P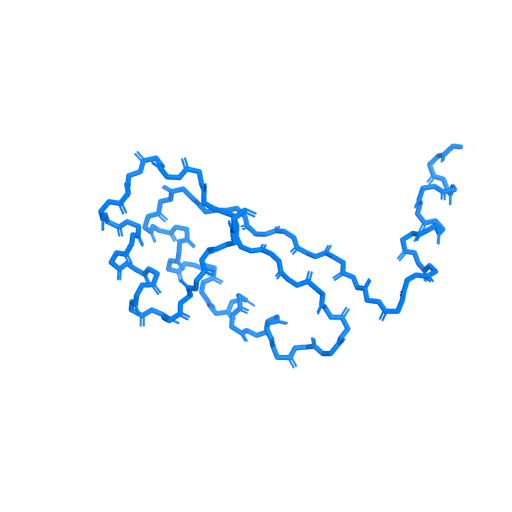rotein AF-A0A7C4JS33-F1 (afdb_monomer_lite)

pLDDT: mean 85.19, std 14.94, range [50.16, 98.0]

InterPro domains:
  IPR029767 UDP-N-acetylglucosamine 2-epimerase WecB-like [PTHR43174] (13-67)

Sequence (70 aa):
MIGKIFKGLLDKDKLDIFVFLGTRPEVIKMAPVILRLKNETWVELKVISTAQHRELLDQMLDVFGIKVDE

Structure (mmCIF, N/CA/C/O backbone):
data_AF-A0A7C4JS33-F1
#
_entry.id   AF-A0A7C4JS33-F1
#
loop_
_atom_site.group_PDB
_atom_site.id
_atom_site.type_symbol
_atom_site.label_atom_id
_atom_site.label_alt_id
_atom_site.label_comp_id
_atom_site.label_asym_id
_atom_site.label_entity_id
_atom_site.label_seq_id
_atom_site.pdbx_PDB_ins_code
_atom_site.Cartn_x
_atom_site.Cartn_y
_atom_site.Cartn_z
_atom_site.occupancy
_atom_site.B_iso_or_equiv
_atom_site.auth_seq_id
_atom_site.auth_comp_id
_atom_site.auth_asym_id
_atom_site.auth_atom_id
_atom_site.pdbx_PDB_model_num
ATOM 1 N N . MET A 1 1 ? 4.828 21.220 25.202 1.00 51.41 1 MET A N 1
ATOM 2 C CA . MET A 1 1 ? 4.464 21.301 23.768 1.00 51.41 1 MET A CA 1
ATOM 3 C C . MET A 1 1 ? 4.294 19.911 23.150 1.00 51.41 1 MET A C 1
ATOM 5 O O . MET A 1 1 ? 3.234 19.658 22.602 1.00 51.41 1 MET A O 1
ATOM 9 N N . ILE A 1 2 ? 5.232 18.977 23.362 1.00 51.75 2 ILE A N 1
ATOM 10 C CA . ILE A 1 2 ? 5.146 17.572 22.902 1.00 51.75 2 ILE A CA 1
ATOM 11 C C . ILE A 1 2 ? 3.886 16.839 23.418 1.00 51.75 2 ILE A C 1
ATOM 13 O O . ILE A 1 2 ? 3.156 16.245 22.635 1.00 51.75 2 ILE A O 1
ATOM 17 N N . GLY A 1 3 ? 3.549 16.962 24.708 1.00 50.16 3 GLY A N 1
ATOM 18 C CA . GLY A 1 3 ? 2.382 16.273 25.286 1.00 50.16 3 GLY A CA 1
ATOM 19 C C . GLY A 1 3 ? 1.012 16.697 24.728 1.00 50.16 3 GLY A C 1
ATOM 20 O O . GLY A 1 3 ? 0.082 15.903 24.753 1.00 50.16 3 GLY A O 1
ATOM 21 N N . LYS A 1 4 ? 0.874 17.916 24.179 1.00 56.16 4 LYS A N 1
ATOM 22 C CA . LYS A 1 4 ? -0.372 18.355 23.515 1.00 56.16 4 LYS A CA 1
ATOM 23 C C . LYS A 1 4 ? -0.513 17.770 22.107 1.00 56.16 4 LYS A C 1
ATOM 25 O O . LYS A 1 4 ? -1.629 17.498 21.689 1.00 56.16 4 LYS A O 1
ATOM 30 N N . ILE A 1 5 ? 0.608 17.556 21.415 1.00 58.12 5 ILE A N 1
ATOM 31 C CA . ILE A 1 5 ? 0.637 16.921 20.091 1.00 58.12 5 ILE A CA 1
ATOM 32 C C . ILE A 1 5 ? 0.198 15.458 20.221 1.00 58.12 5 ILE A C 1
ATOM 34 O O . ILE A 1 5 ? -0.699 15.026 19.508 1.00 58.12 5 ILE A O 1
ATOM 38 N N . PHE A 1 6 ? 0.750 14.726 21.196 1.00 58.12 6 PHE A N 1
ATOM 39 C CA . PHE A 1 6 ? 0.348 13.338 21.449 1.00 58.12 6 PHE A CA 1
ATOM 40 C C . PHE A 1 6 ? -1.088 13.208 21.968 1.00 58.12 6 PHE A C 1
ATOM 42 O O . PHE A 1 6 ? -1.763 12.246 21.625 1.00 58.12 6 PHE A O 1
ATOM 49 N N . LYS A 1 7 ? -1.589 14.180 22.741 1.00 55.53 7 LYS A N 1
ATOM 50 C CA . LYS A 1 7 ? -2.974 14.154 23.228 1.00 55.53 7 LYS A CA 1
ATOM 51 C C . LYS A 1 7 ? -3.997 14.192 22.083 1.00 55.53 7 LYS A C 1
ATOM 53 O O . LYS A 1 7 ? -4.899 13.372 22.071 1.00 55.53 7 LYS A O 1
ATOM 58 N N . GLY A 1 8 ? -3.796 15.045 21.075 1.00 56.47 8 GLY A N 1
ATOM 59 C CA . GLY A 1 8 ? -4.672 15.083 19.892 1.00 56.47 8 GLY A CA 1
ATOM 60 C C . GLY A 1 8 ? -4.586 13.841 18.990 1.00 56.47 8 GLY A C 1
ATOM 61 O O . GLY A 1 8 ? -5.512 13.581 18.231 1.00 56.47 8 GLY A O 1
ATOM 62 N N . LEU A 1 9 ? -3.493 13.073 19.079 1.00 58.25 9 LEU A N 1
ATOM 63 C CA . LEU A 1 9 ? -3.341 11.759 18.438 1.00 58.25 9 LEU A CA 1
ATOM 64 C C . LEU A 1 9 ? -4.047 10.642 19.223 1.00 58.25 9 LEU A C 1
ATOM 66 O O . LEU A 1 9 ? -4.563 9.713 18.617 1.00 58.25 9 LEU A O 1
ATOM 70 N N . LEU A 1 10 ? -4.066 10.736 20.556 1.00 59.28 10 LEU A N 1
ATOM 71 C CA . LEU A 1 10 ? -4.733 9.783 21.450 1.00 59.28 10 LEU A CA 1
ATOM 72 C C . LEU A 1 10 ? -6.249 10.016 21.557 1.00 59.28 10 LEU A C 1
ATOM 74 O O . LEU A 1 10 ? -6.970 9.090 21.908 1.00 59.28 10 LEU A O 1
ATOM 78 N N . ASP A 1 11 ? -6.723 11.226 21.243 1.00 64.56 11 ASP A N 1
ATOM 79 C CA . ASP A 1 11 ? -8.148 11.594 21.218 1.00 64.56 11 ASP A CA 1
ATOM 80 C C . ASP A 1 11 ? -8.848 11.213 19.887 1.00 64.56 11 ASP A C 1
ATOM 82 O O . ASP A 1 11 ? -10.026 11.516 19.704 1.00 64.56 11 ASP A O 1
ATOM 86 N N . LYS A 1 12 ? -8.147 10.574 18.934 1.00 65.81 12 LYS A N 1
ATOM 87 C CA . LYS A 1 12 ? -8.740 10.087 17.677 1.00 65.81 12 LYS A CA 1
ATOM 88 C C . LYS A 1 12 ? -9.257 8.653 17.813 1.00 65.81 12 LYS A C 1
ATOM 90 O O . LYS A 1 12 ? -8.548 7.779 18.299 1.00 65.81 12 LYS A O 1
ATOM 95 N N . ASP A 1 13 ? -10.433 8.394 17.235 1.00 82.06 13 ASP A N 1
ATOM 96 C CA . ASP A 1 13 ? -11.026 7.049 17.124 1.00 82.06 13 ASP A CA 1
ATOM 97 C C . ASP A 1 13 ? -10.190 6.077 16.269 1.00 82.06 13 ASP A C 1
ATOM 99 O O . ASP A 1 13 ? -10.348 4.859 16.365 1.00 82.06 13 ASP A O 1
ATOM 103 N N . LYS A 1 14 ? -9.305 6.608 15.412 1.00 86.19 14 LYS A N 1
ATOM 104 C CA . LYS A 1 14 ? -8.418 5.838 14.533 1.00 86.19 14 LYS A CA 1
ATOM 105 C C . LYS A 1 14 ? -7.009 6.420 14.482 1.00 86.19 14 LYS A C 1
ATOM 107 O O . LYS A 1 14 ? -6.828 7.638 14.506 1.00 86.19 14 LYS A O 1
ATOM 112 N N . LEU A 1 15 ? -6.021 5.543 14.332 1.00 91.88 15 LEU A N 1
ATOM 113 C CA . LEU A 1 15 ? -4.624 5.899 14.117 1.00 91.88 15 LEU A CA 1
ATOM 114 C C . LEU A 1 15 ? -4.326 6.029 12.619 1.00 91.88 15 LEU A C 1
ATOM 116 O O . LEU A 1 15 ? -4.478 5.062 11.871 1.00 91.88 15 LEU A O 1
ATOM 120 N N . ASP A 1 16 ? -3.845 7.199 12.198 1.00 93.44 16 ASP A N 1
ATOM 121 C CA . ASP A 1 16 ? -3.349 7.401 10.836 1.00 93.44 16 ASP A CA 1
ATOM 122 C C . ASP A 1 16 ? -1.962 6.758 10.680 1.00 93.44 16 ASP A C 1
ATOM 124 O O . ASP A 1 16 ? -1.008 7.136 11.368 1.00 93.44 16 ASP A O 1
ATOM 128 N N . ILE A 1 17 ? -1.830 5.803 9.760 1.00 95.50 17 ILE A N 1
ATOM 129 C CA . ILE A 1 17 ? -0.558 5.146 9.439 1.00 95.50 17 ILE A CA 1
ATOM 130 C C . ILE A 1 17 ? -0.216 5.417 7.978 1.00 95.50 17 ILE A C 1
ATOM 132 O O . ILE A 1 17 ? -1.014 5.166 7.081 1.00 95.50 17 ILE A O 1
ATOM 136 N N . PHE A 1 18 ? 1.011 5.874 7.741 1.00 96.31 18 PHE A N 1
ATOM 137 C CA . PHE A 1 18 ? 1.538 6.135 6.407 1.00 96.31 18 PHE A CA 1
ATOM 138 C C . PHE A 1 18 ? 2.664 5.153 6.100 1.00 96.31 18 PHE A C 1
ATOM 140 O O . PHE A 1 18 ? 3.636 5.061 6.853 1.00 96.31 18 PHE A O 1
ATOM 147 N N . VAL A 1 19 ? 2.545 4.429 4.992 1.00 96.19 19 VAL A N 1
ATOM 148 C CA . VAL A 1 19 ? 3.559 3.483 4.521 1.00 96.19 19 VAL A CA 1
ATOM 149 C C . VAL A 1 19 ? 4.144 4.003 3.220 1.00 96.19 19 VAL A C 1
ATOM 151 O O . VAL A 1 19 ? 3.440 4.102 2.222 1.00 96.19 19 VAL A O 1
AT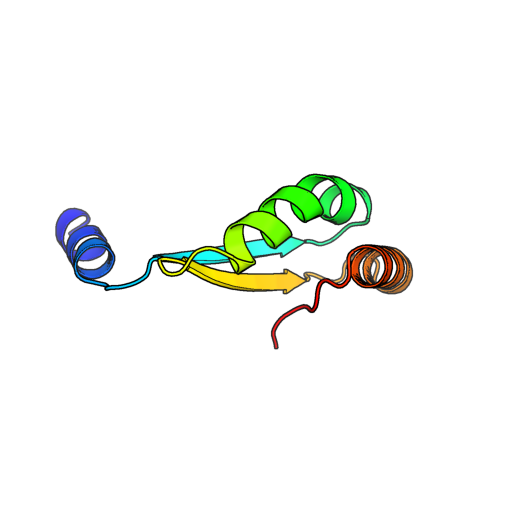OM 154 N N . PHE A 1 20 ? 5.437 4.317 3.233 1.00 94.31 20 PHE A N 1
ATOM 155 C CA . PHE A 1 20 ? 6.162 4.808 2.064 1.00 94.31 20 PHE A CA 1
ATOM 156 C C . PHE A 1 20 ? 6.914 3.667 1.376 1.00 94.31 20 PHE A C 1
ATOM 158 O O . PHE A 1 20 ? 7.630 2.918 2.041 1.00 94.31 20 PHE A O 1
ATOM 165 N N . LEU A 1 21 ? 6.766 3.546 0.054 1.00 92.94 21 LEU A N 1
ATOM 166 C CA . LEU A 1 21 ? 7.411 2.514 -0.768 1.00 92.94 21 LEU A CA 1
ATOM 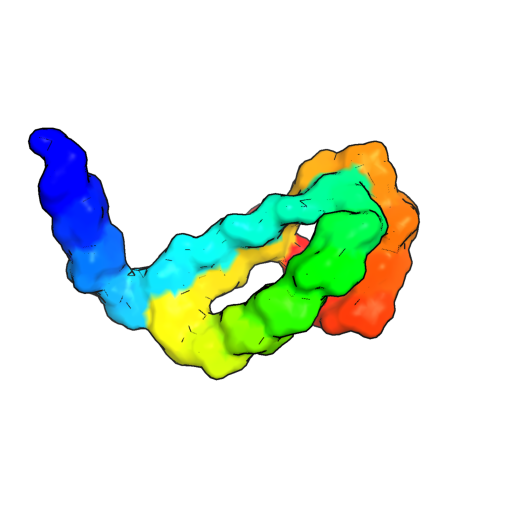167 C C . LEU A 1 21 ? 8.042 3.139 -2.022 1.00 92.94 21 LEU A C 1
ATOM 169 O O . LEU A 1 21 ? 7.376 3.850 -2.771 1.00 92.94 21 LEU A O 1
ATOM 173 N N . GLY A 1 22 ? 9.308 2.851 -2.300 1.00 89.69 22 GLY A N 1
ATOM 174 C CA . GLY A 1 22 ? 10.019 3.341 -3.488 1.00 89.69 22 GLY A CA 1
ATOM 175 C C . GLY A 1 22 ? 10.554 2.241 -4.403 1.00 89.69 22 GLY A C 1
ATOM 176 O O . GLY A 1 22 ? 10.865 2.507 -5.565 1.00 89.69 22 GLY A O 1
ATOM 177 N N . THR A 1 23 ? 10.656 1.007 -3.905 1.00 90.62 23 THR A N 1
ATOM 178 C CA . THR A 1 23 ? 11.356 -0.094 -4.574 1.00 90.62 23 THR A CA 1
ATOM 179 C C . THR A 1 23 ? 10.631 -1.437 -4.443 1.00 90.62 23 THR A C 1
ATOM 181 O O . THR A 1 23 ? 9.856 -1.684 -3.519 1.00 90.62 23 THR A O 1
ATOM 184 N N . ARG A 1 24 ? 10.943 -2.373 -5.347 1.00 91.81 24 ARG A N 1
ATOM 185 C CA . ARG A 1 24 ? 10.420 -3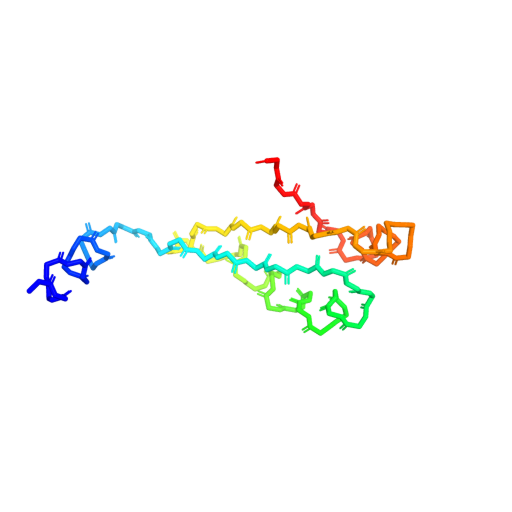.750 -5.327 1.00 91.81 24 ARG A CA 1
ATOM 186 C C . ARG A 1 24 ? 10.686 -4.503 -4.006 1.00 91.81 24 ARG A C 1
ATOM 188 O O . ARG A 1 24 ? 9.740 -5.094 -3.486 1.00 91.81 24 ARG A O 1
ATOM 195 N N . PRO A 1 25 ? 11.906 -4.500 -3.423 1.00 93.38 25 PRO A N 1
ATOM 196 C CA . PRO A 1 25 ? 12.147 -5.151 -2.133 1.00 93.38 25 PRO A CA 1
ATOM 197 C C . PRO A 1 25 ? 11.307 -4.584 -0.983 1.00 93.38 25 PRO A C 1
ATOM 199 O O . PRO A 1 25 ? 10.925 -5.342 -0.092 1.00 93.38 25 PRO A O 1
ATOM 202 N N . GLU A 1 26 ? 11.008 -3.283 -0.994 1.00 95.00 26 GLU A N 1
ATOM 203 C CA . GLU A 1 26 ? 10.140 -2.663 0.013 1.00 95.00 26 GLU A CA 1
ATOM 204 C C . GLU A 1 26 ? 8.700 -3.155 -0.128 1.00 95.00 26 GLU A C 1
ATOM 206 O O . GLU A 1 26 ? 8.120 -3.574 0.870 1.00 95.00 26 GLU A O 1
ATOM 211 N N . VAL A 1 27 ? 8.154 -3.210 -1.352 1.00 94.56 27 VAL A N 1
ATOM 212 C CA . VAL A 1 27 ? 6.806 -3.761 -1.596 1.00 94.56 27 VAL A CA 1
ATOM 213 C C . VAL A 1 27 ? 6.717 -5.212 -1.112 1.00 94.56 27 VAL A C 1
ATOM 215 O O . VAL A 1 27 ? 5.793 -5.553 -0.378 1.00 94.56 27 VAL A O 1
ATOM 218 N N . ILE A 1 28 ? 7.705 -6.055 -1.440 1.00 95.50 28 ILE A N 1
ATOM 219 C CA . ILE A 1 28 ? 7.741 -7.469 -1.015 1.00 95.50 28 ILE A CA 1
ATOM 220 C C . ILE A 1 28 ? 7.707 -7.598 0.513 1.00 95.50 28 ILE A C 1
ATOM 222 O O . ILE A 1 28 ? 6.979 -8.433 1.048 1.00 95.50 28 ILE A O 1
ATOM 226 N N . LYS A 1 29 ? 8.494 -6.783 1.223 1.00 96.62 29 LYS A N 1
ATOM 227 C CA . LYS A 1 29 ? 8.595 -6.851 2.688 1.00 96.62 29 LYS A CA 1
ATOM 228 C C . LYS A 1 29 ? 7.378 -6.252 3.389 1.00 96.62 29 LYS A C 1
ATOM 230 O O . LYS A 1 29 ? 6.978 -6.753 4.435 1.00 96.62 29 LYS A O 1
ATOM 235 N N . MET A 1 30 ? 6.802 -5.192 2.829 1.00 97.50 30 MET A N 1
ATOM 236 C CA . MET A 1 30 ? 5.714 -4.447 3.462 1.00 97.50 30 MET A CA 1
ATOM 237 C C . MET A 1 30 ? 4.327 -4.965 3.098 1.00 97.50 30 MET A C 1
ATOM 239 O O . MET A 1 30 ? 3.386 -4.692 3.841 1.00 97.50 30 MET A O 1
ATOM 243 N N . ALA A 1 31 ? 4.175 -5.736 2.018 1.00 97.06 31 ALA A N 1
ATOM 244 C CA . ALA A 1 31 ? 2.874 -6.248 1.600 1.00 97.06 31 ALA A CA 1
ATOM 245 C C . ALA A 1 31 ? 2.111 -6.992 2.717 1.00 97.06 31 ALA A C 1
ATOM 247 O O . ALA A 1 31 ? 0.957 -6.634 2.956 1.00 97.06 31 ALA A O 1
ATOM 248 N N . PRO A 1 32 ? 2.711 -7.928 3.487 1.00 97.69 32 PRO A N 1
ATOM 249 C CA . PRO A 1 32 ? 1.995 -8.596 4.578 1.00 97.69 32 PRO A CA 1
ATOM 250 C C . PRO A 1 32 ? 1.502 -7.628 5.663 1.00 97.69 32 PRO A C 1
ATOM 252 O O . PRO A 1 32 ? 0.402 -7.788 6.190 1.00 97.69 32 PRO A O 1
ATOM 255 N N . VAL A 1 33 ? 2.294 -6.596 5.972 1.00 98.00 33 VAL A N 1
ATOM 256 C CA . VAL A 1 33 ? 1.948 -5.572 6.970 1.00 98.00 33 VAL A CA 1
ATOM 257 C C . VAL A 1 33 ? 0.800 -4.702 6.467 1.00 98.00 33 VAL A C 1
ATOM 259 O O . VAL A 1 33 ? -0.179 -4.512 7.184 1.00 98.00 33 VAL A O 1
ATOM 262 N N . ILE A 1 34 ? 0.874 -4.232 5.219 1.00 97.56 34 ILE A N 1
ATOM 263 C CA . ILE A 1 34 ? -0.177 -3.424 4.585 1.00 97.56 34 ILE A CA 1
ATOM 264 C C . ILE A 1 34 ? -1.499 -4.191 4.566 1.00 97.56 34 ILE A C 1
ATOM 266 O O . ILE A 1 34 ? -2.525 -3.653 4.976 1.00 97.56 34 ILE A O 1
ATOM 270 N N . LEU A 1 35 ? -1.485 -5.455 4.135 1.00 96.94 35 LEU A N 1
ATOM 271 C CA . LEU A 1 35 ? -2.695 -6.275 4.059 1.00 96.94 35 LEU A CA 1
ATOM 272 C C . LEU A 1 35 ? -3.302 -6.538 5.442 1.00 96.94 35 LEU A C 1
ATOM 274 O O . LEU A 1 35 ? -4.525 -6.551 5.573 1.00 96.94 35 LEU A O 1
ATOM 278 N N . ARG A 1 36 ? -2.483 -6.703 6.489 1.00 97.88 36 ARG A N 1
ATOM 279 C CA . ARG A 1 36 ? -3.000 -6.821 7.859 1.00 97.88 36 ARG A CA 1
ATOM 280 C C . ARG A 1 36 ? -3.623 -5.511 8.336 1.00 97.88 36 ARG A C 1
ATOM 282 O O . ARG A 1 36 ? -4.754 -5.539 8.808 1.00 97.88 36 ARG A O 1
ATOM 289 N N . LEU A 1 37 ? -2.922 -4.388 8.173 1.00 97.06 37 LEU A N 1
ATOM 290 C CA . LEU A 1 37 ? -3.385 -3.070 8.620 1.00 97.06 37 LEU A CA 1
ATOM 291 C C . LEU A 1 37 ? -4.676 -2.628 7.918 1.00 97.06 37 LEU A C 1
ATOM 293 O O . LEU A 1 37 ? -5.532 -2.033 8.562 1.00 97.06 37 LEU A O 1
ATOM 297 N N . LYS A 1 38 ? -4.872 -2.979 6.638 1.00 95.00 38 LYS A N 1
ATOM 298 C CA . LYS A 1 38 ? -6.127 -2.708 5.908 1.00 95.00 38 LYS A CA 1
ATOM 299 C C . LYS A 1 38 ? -7.365 -3.373 6.523 1.00 95.00 38 LYS A C 1
ATOM 301 O O . LYS A 1 38 ? -8.474 -2.935 6.242 1.00 95.00 38 LYS A O 1
ATOM 306 N N . ASN A 1 39 ? -7.190 -4.424 7.326 1.00 95.12 39 ASN A N 1
ATOM 307 C CA . ASN A 1 39 ? -8.288 -5.145 7.976 1.00 95.12 39 ASN A CA 1
ATOM 308 C C . ASN A 1 39 ? -8.555 -4.672 9.416 1.00 95.12 39 ASN A C 1
ATOM 310 O O . ASN A 1 39 ? -9.427 -5.220 10.089 1.00 95.12 39 ASN A O 1
ATOM 314 N N . GLU A 1 40 ? -7.809 -3.682 9.907 1.00 96.44 40 GLU A N 1
ATOM 315 C CA . GLU A 1 40 ? -7.972 -3.144 11.254 1.00 96.44 40 GLU A CA 1
ATOM 316 C C . GLU A 1 40 ? -8.954 -1.971 11.266 1.00 96.44 40 GLU A C 1
ATOM 318 O O . GLU A 1 40 ? -8.759 -0.970 10.582 1.00 96.44 40 GLU A O 1
ATOM 323 N N . THR A 1 41 ? -9.989 -2.036 12.104 1.00 94.19 41 THR A N 1
ATOM 324 C CA . THR A 1 41 ? -10.991 -0.958 12.207 1.00 94.19 41 THR A CA 1
ATOM 325 C C . THR A 1 41 ? -10.454 0.313 12.868 1.00 94.19 41 THR A C 1
ATOM 327 O O . THR A 1 41 ? -11.031 1.385 12.692 1.00 94.19 41 THR A O 1
ATOM 330 N N . TRP A 1 42 ? -9.367 0.192 13.632 1.00 93.81 42 TRP A N 1
ATOM 331 C CA . TRP A 1 42 ? -8.709 1.283 14.354 1.00 93.81 42 TRP A CA 1
ATOM 332 C C . TRP A 1 42 ? -7.622 1.982 13.526 1.00 93.81 42 TRP A C 1
ATOM 334 O O . TRP A 1 42 ? -7.008 2.926 14.018 1.00 93.81 42 TRP A O 1
ATOM 344 N N . VAL A 1 43 ? -7.369 1.540 12.289 1.00 95.25 43 VAL A N 1
ATOM 345 C CA . VAL A 1 43 ? -6.344 2.115 11.410 1.00 95.25 43 VAL A CA 1
ATOM 346 C C . VAL A 1 43 ? -6.998 2.890 10.276 1.00 95.25 43 VAL A C 1
ATOM 348 O O . VAL A 1 43 ? -7.937 2.420 9.636 1.00 95.25 43 VAL A O 1
ATOM 351 N N . GLU A 1 44 ? -6.450 4.065 9.995 1.00 94.81 44 GLU A N 1
ATOM 352 C CA . GLU A 1 44 ? -6.620 4.760 8.725 1.00 94.81 44 GLU A CA 1
ATOM 353 C C . GLU A 1 44 ? -5.286 4.664 7.968 1.00 94.81 44 GLU A C 1
ATOM 355 O O . GLU A 1 44 ? -4.301 5.308 8.332 1.00 94.81 44 GLU A O 1
ATOM 360 N N . LEU A 1 45 ? -5.206 3.772 6.976 1.00 96.19 45 LEU A N 1
ATOM 361 C CA . LEU A 1 45 ? -3.948 3.443 6.302 1.00 96.19 45 LEU A CA 1
ATOM 362 C C . LEU A 1 45 ? -3.821 4.198 4.982 1.00 96.19 45 LEU A C 1
ATOM 364 O O . LEU A 1 45 ? -4.694 4.077 4.128 1.00 96.19 45 LEU A O 1
ATOM 368 N N . LYS A 1 46 ? -2.678 4.858 4.781 1.00 96.75 46 LYS A N 1
ATOM 369 C CA . LYS A 1 46 ? -2.266 5.420 3.492 1.00 96.75 46 LYS A CA 1
ATOM 370 C C . LYS A 1 46 ? -0.968 4.790 3.004 1.00 96.75 46 LYS A C 1
ATOM 372 O O . LYS A 1 46 ? 0.026 4.754 3.733 1.00 96.75 46 LYS A O 1
ATOM 377 N N . VAL A 1 47 ? -0.960 4.306 1.770 1.00 95.94 47 VAL A N 1
ATOM 378 C CA . VAL A 1 47 ? 0.209 3.757 1.082 1.00 95.94 47 VAL A CA 1
ATOM 379 C C . VAL A 1 47 ? 0.676 4.770 0.046 1.00 95.94 47 VAL A C 1
ATOM 381 O O . VAL A 1 47 ? 0.008 5.015 -0.951 1.00 95.94 47 VAL A O 1
ATOM 384 N N . ILE A 1 48 ? 1.852 5.345 0.263 1.00 94.75 48 ILE A N 1
ATOM 385 C CA . ILE A 1 48 ? 2.424 6.384 -0.589 1.00 94.75 48 ILE A CA 1
ATOM 386 C C . ILE A 1 48 ? 3.606 5.789 -1.341 1.00 94.75 48 ILE A C 1
ATOM 388 O O . ILE A 1 48 ? 4.501 5.195 -0.735 1.00 94.75 48 ILE A O 1
ATOM 392 N N . SER A 1 49 ? 3.648 5.976 -2.659 1.00 90.12 49 SER A N 1
ATOM 393 C CA . SER A 1 49 ? 4.836 5.626 -3.431 1.00 90.12 49 SER A CA 1
ATOM 394 C C . SER A 1 49 ? 5.700 6.840 -3.742 1.00 90.12 49 SER A C 1
ATOM 396 O O . SER A 1 49 ? 5.202 7.875 -4.169 1.00 90.12 49 SER A O 1
ATOM 398 N N . THR A 1 50 ? 7.016 6.693 -3.582 1.00 88.81 50 THR A N 1
ATOM 399 C CA . THR A 1 50 ? 8.005 7.670 -4.071 1.00 88.81 50 THR A CA 1
ATOM 400 C C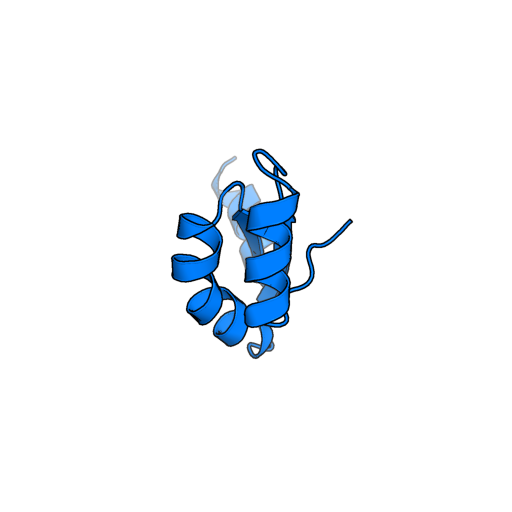 . THR A 1 50 ? 8.447 7.395 -5.514 1.00 88.81 50 THR A C 1
ATOM 402 O O . THR A 1 50 ? 9.244 8.153 -6.059 1.00 88.81 50 THR A O 1
ATOM 405 N N . ALA A 1 51 ? 7.934 6.323 -6.136 1.00 73.25 51 ALA A N 1
ATOM 406 C CA . ALA A 1 51 ? 8.095 5.961 -7.546 1.00 73.25 51 ALA A CA 1
ATOM 407 C C . ALA A 1 51 ? 9.539 6.012 -8.095 1.00 73.25 51 ALA A C 1
ATOM 409 O O . ALA A 1 51 ? 9.748 6.377 -9.251 1.00 73.25 51 ALA A O 1
ATOM 410 N N . GLN A 1 52 ? 10.545 5.601 -7.309 1.00 65.56 52 GLN A N 1
ATOM 411 C CA . GLN A 1 52 ? 11.945 5.625 -7.765 1.00 65.56 52 GLN A CA 1
ATOM 412 C C . GLN A 1 52 ? 12.187 4.708 -8.980 1.00 65.56 52 GLN A C 1
ATOM 414 O O . GLN A 1 52 ? 13.012 5.030 -9.829 1.00 65.56 52 GLN A O 1
ATOM 419 N N . HIS A 1 53 ? 11.448 3.593 -9.080 1.00 68.69 53 HIS A N 1
ATOM 420 C CA . HIS A 1 53 ? 11.414 2.697 -10.245 1.00 68.69 53 HIS A CA 1
ATOM 421 C C . HIS A 1 53 ? 9.975 2.219 -10.514 1.00 68.69 53 HIS A C 1
ATOM 423 O O . HIS A 1 53 ? 9.575 1.152 -10.047 1.00 68.69 53 HIS A O 1
ATOM 429 N N . ARG A 1 54 ? 9.193 3.022 -11.247 1.00 73.12 54 ARG A N 1
ATOM 430 C CA . ARG A 1 54 ? 7.731 2.868 -11.382 1.00 73.12 54 ARG A CA 1
ATOM 431 C C . ARG A 1 54 ? 7.285 1.507 -11.933 1.00 73.12 54 ARG A C 1
ATOM 433 O O . ARG A 1 54 ? 6.514 0.830 -11.276 1.00 73.12 54 ARG A O 1
ATOM 440 N N . GLU A 1 55 ? 7.848 1.034 -13.047 1.00 77.19 55 GLU A N 1
ATOM 441 C CA . GLU A 1 55 ? 7.396 -0.221 -13.683 1.00 77.19 55 GLU A CA 1
ATOM 442 C C . GLU A 1 55 ? 7.574 -1.469 -12.802 1.00 77.19 55 GLU A C 1
ATOM 444 O O . GLU A 1 55 ? 6.675 -2.300 -12.703 1.00 77.19 55 GLU A O 1
ATOM 449 N N . LEU A 1 56 ? 8.727 -1.617 -12.139 1.00 76.81 56 LEU A N 1
ATOM 450 C CA . LEU A 1 56 ? 8.995 -2.777 -11.276 1.00 76.81 56 LEU A CA 1
ATOM 451 C C . LEU A 1 56 ? 8.247 -2.701 -9.943 1.00 76.81 56 LEU A C 1
ATOM 453 O O . LEU A 1 56 ? 7.968 -3.733 -9.330 1.00 76.81 56 LEU A O 1
ATOM 457 N N . LEU A 1 57 ? 7.978 -1.486 -9.470 1.00 85.56 57 LEU A N 1
ATOM 458 C CA . LEU A 1 57 ? 7.179 -1.255 -8.277 1.00 85.56 57 LEU A CA 1
ATOM 459 C C . LEU A 1 57 ? 5.708 -1.587 -8.553 1.00 85.56 57 LEU A C 1
ATOM 461 O O . LEU A 1 57 ? 5.128 -2.359 -7.792 1.00 85.56 57 LEU A O 1
ATOM 465 N N . ASP A 1 58 ? 5.161 -1.098 -9.666 1.00 86.38 58 ASP A N 1
ATOM 466 C CA . ASP A 1 58 ? 3.774 -1.326 -10.084 1.00 86.38 58 ASP A CA 1
ATOM 467 C C . ASP A 1 58 ? 3.488 -2.823 -10.259 1.00 86.38 58 ASP A C 1
ATOM 469 O O . ASP A 1 58 ? 2.515 -3.329 -9.705 1.00 86.38 58 ASP A O 1
ATOM 473 N N . GLN A 1 59 ? 4.403 -3.575 -10.888 1.00 89.75 59 GLN A N 1
ATOM 474 C CA . GLN A 1 59 ? 4.287 -5.038 -10.987 1.00 89.75 59 GLN A CA 1
ATOM 475 C C . GLN A 1 59 ? 4.111 -5.711 -9.622 1.00 89.75 59 GLN A C 1
ATOM 477 O O . GLN A 1 59 ? 3.315 -6.636 -9.472 1.00 89.75 59 GLN A O 1
ATOM 482 N N . MET A 1 60 ? 4.866 -5.273 -8.612 1.00 93.00 60 MET A N 1
ATOM 483 C CA . MET A 1 60 ? 4.761 -5.869 -7.283 1.00 93.00 60 MET A CA 1
ATOM 484 C C . MET A 1 60 ? 3.512 -5.409 -6.536 1.00 93.00 60 MET A C 1
ATOM 486 O O . MET A 1 60 ? 2.929 -6.207 -5.804 1.00 93.00 60 MET A O 1
ATOM 490 N N . LEU A 1 61 ? 3.105 -4.149 -6.700 1.00 92.62 61 LEU A N 1
ATOM 491 C CA . LEU A 1 61 ? 1.852 -3.640 -6.147 1.00 92.62 61 LEU A CA 1
ATOM 492 C C . LEU A 1 61 ? 0.657 -4.431 -6.692 1.00 92.62 61 LEU A C 1
ATOM 494 O O . LEU A 1 61 ? -0.188 -4.858 -5.903 1.00 92.62 61 LEU A O 1
ATOM 498 N N . ASP A 1 62 ? 0.651 -4.723 -7.994 1.00 94.25 62 ASP A N 1
ATOM 499 C CA . ASP A 1 62 ? -0.374 -5.535 -8.653 1.00 94.25 62 ASP A CA 1
ATOM 500 C C . ASP A 1 62 ? -0.389 -6.978 -8.137 1.00 94.25 62 ASP A C 1
ATOM 502 O O . ASP A 1 62 ? -1.455 -7.494 -7.795 1.00 94.25 62 ASP A O 1
ATOM 506 N N . VAL A 1 63 ? 0.780 -7.617 -7.990 1.00 95.88 63 VAL A N 1
ATOM 507 C CA . VAL A 1 63 ? 0.896 -8.983 -7.437 1.00 95.88 63 VAL A CA 1
ATOM 508 C C . VAL A 1 63 ? 0.246 -9.104 -6.054 1.00 95.88 63 VAL A C 1
ATOM 510 O O . VAL A 1 63 ? -0.363 -10.130 -5.751 1.00 95.88 63 VAL A O 1
ATOM 513 N N . PHE A 1 64 ? 0.353 -8.071 -5.215 1.00 95.50 64 PHE A N 1
ATOM 514 C CA . PHE A 1 64 ? -0.237 -8.064 -3.873 1.00 95.50 64 PHE A CA 1
ATOM 515 C C . PHE A 1 64 ? -1.605 -7.369 -3.793 1.00 95.50 64 PHE A C 1
ATOM 517 O O . PHE A 1 64 ? -2.183 -7.305 -2.706 1.00 95.50 64 PHE A O 1
ATOM 524 N N . GLY A 1 65 ? -2.132 -6.837 -4.900 1.00 95.56 65 GLY A N 1
ATOM 525 C CA . GLY A 1 65 ? -3.388 -6.082 -4.917 1.00 95.56 65 GLY A CA 1
ATOM 526 C C . GLY A 1 65 ? -3.352 -4.805 -4.064 1.00 95.56 65 GLY A C 1
ATOM 527 O O . GLY A 1 65 ? -4.359 -4.415 -3.464 1.00 95.56 65 GLY A O 1
ATOM 528 N N . ILE A 1 66 ? -2.190 -4.159 -3.954 1.00 95.06 66 ILE A N 1
ATOM 529 C CA . ILE A 1 66 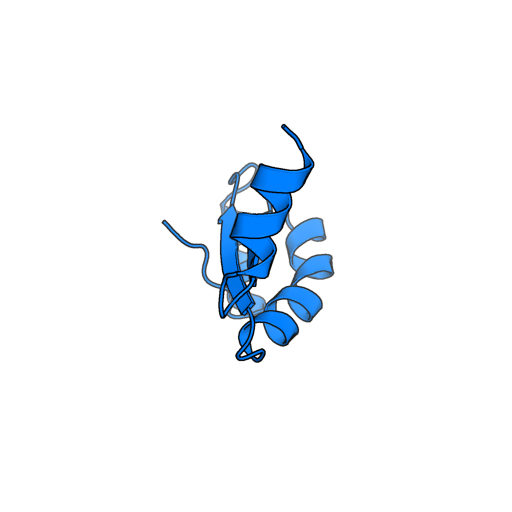? -2.003 -2.943 -3.157 1.00 95.06 66 ILE A CA 1
ATOM 530 C C . ILE A 1 66 ? -2.123 -1.724 -4.066 1.00 95.06 66 ILE A C 1
ATOM 532 O O . ILE A 1 66 ? -1.299 -1.507 -4.941 1.00 95.06 66 ILE A O 1
ATOM 536 N N . LYS A 1 67 ? -3.126 -0.884 -3.807 1.00 93.00 67 LYS A N 1
ATOM 537 C CA . LYS A 1 67 ? -3.231 0.449 -4.408 1.00 93.00 67 LYS A CA 1
ATOM 538 C C . LYS A 1 67 ? -2.480 1.476 -3.567 1.00 93.00 67 LYS A C 1
ATOM 540 O O . LYS A 1 67 ? -2.529 1.393 -2.338 1.00 93.00 67 LYS A O 1
ATOM 545 N N . VAL A 1 68 ? -1.809 2.398 -4.249 1.00 92.12 68 VAL A N 1
ATOM 546 C CA . VAL A 1 68 ? -1.238 3.619 -3.674 1.00 92.12 68 VAL A CA 1
ATOM 547 C C . VAL A 1 68 ? -2.294 4.719 -3.649 1.00 92.12 68 VAL A C 1
ATOM 549 O O . VAL A 1 68 ? -3.164 4.755 -4.520 1.00 92.12 68 VAL A O 1
ATOM 552 N N . ASP A 1 69 ? -2.217 5.577 -2.643 1.00 88.62 69 ASP A N 1
ATOM 553 C CA . ASP A 1 69 ? -3.098 6.727 -2.464 1.00 88.62 69 ASP A CA 1
ATOM 554 C C . ASP A 1 69 ? -2.551 7.958 -3.211 1.00 88.62 69 ASP A C 1
ATOM 556 O O . ASP A 1 69 ? -1.333 8.107 -3.355 1.00 88.62 69 ASP A O 1
ATOM 560 N N . GLU A 1 70 ? -3.465 8.807 -3.700 1.00 62.72 70 GLU A N 1
ATOM 561 C CA . GLU A 1 70 ? -3.176 10.085 -4.382 1.00 62.72 70 GLU A CA 1
ATOM 562 C C . GLU A 1 70 ? -2.798 11.215 -3.409 1.00 62.72 70 GLU A C 1
ATOM 564 O O . GLU A 1 70 ? -3.368 11.281 -2.290 1.00 62.72 70 GLU A O 1
#

Foldseek 3Di:
DVVVVVVVQVPDQAHEEEAEAEDLVSLVVCLVVQVVQVPDPRYDYAYAYPPNPPPNNVVSCVVSVHDHDD

Secondary structure (DSSP, 8-state):
-HHHHHHHHHTSSSEEEEEEE-SHHHHHHHHHHHHHHTT-TTEEEEEEE--TTHHHHHHHHHHTTPPPP-

Organism: NCBI:txid1295609

Radius of gyration: 14.34 Å; chains: 1; bounding box: 23×30×39 Å